Protein AF-A0A979GK19-F1 (afdb_monomer)

Sequence (116 aa):
MLQHIDRLNSIAALGLPDGIALSVHQNRLLKLAREGRKMSSRDLAKFTDVRRYATLVCIITEARATLTDEVIDLHERILGSLFSRGKTHAGRTAPANGKAYSEQAEAVRYRRAGVT

Radius of gyration: 29.55 Å; Cα contacts (8 Å, |Δi|>4): 42; chains: 1; bounding box: 81×25×62 Å

Solvent-accessible surface area (backbone atoms only — not comparable to full-atom values): 6622 Å² total; per-residue (Å²): 108,69,70,51,51,52,51,49,51,56,60,55,72,67,66,71,64,84,66,59,74,69,77,44,61,63,74,60,39,52,50,43,18,58,56,47,71,76,47,52,75,73,58,47,64,73,43,56,70,68,60,33,51,55,32,51,53,27,35,52,54,51,50,51,51,54,48,49,53,53,49,50,54,52,49,53,52,51,52,52,54,52,54,50,50,50,50,55,49,51,64,68,66,49,60,77,54,61,57,54,53,50,52,51,53,48,55,52,50,45,67,72,66,76,69,130

Mean predicted aligned error: 11.3 Å

Structure (mmCIF, N/CA/C/O backbone):
data_AF-A0A979GK19-F1
#
_entry.id   AF-A0A979GK19-F1
#
loop_
_atom_site.group_PDB
_atom_site.id
_atom_site.type_symbol
_atom_site.label_atom_id
_atom_site.label_alt_id
_atom_site.label_comp_id
_atom_site.label_asym_id
_atom_site.label_entity_id
_atom_site.label_seq_id
_atom_site.pdbx_PDB_ins_code
_atom_site.Cartn_x
_atom_site.Cartn_y
_atom_site.Cartn_z
_atom_site.occupancy
_atom_site.B_iso_or_equiv
_atom_site.auth_seq_id
_atom_site.auth_comp_id
_atom_site.auth_asym_id
_atom_site.auth_atom_id
_atom_site.pdbx_PDB_model_num
ATOM 1 N N . MET A 1 1 ? 7.190 -9.951 -11.604 1.00 78.12 1 MET A N 1
ATOM 2 C CA . MET A 1 1 ? 6.457 -8.978 -12.444 1.00 78.12 1 MET A CA 1
ATOM 3 C C . MET A 1 1 ? 4.989 -9.350 -12.513 1.00 78.12 1 MET A C 1
ATOM 5 O O . MET A 1 1 ? 4.203 -8.665 -11.879 1.00 78.12 1 MET A O 1
ATOM 9 N N . LEU A 1 2 ? 4.633 -10.470 -13.158 1.00 85.19 2 LEU A N 1
ATOM 10 C CA . LEU A 1 2 ? 3.234 -10.878 -13.353 1.00 85.19 2 LEU A CA 1
ATOM 11 C C . LEU A 1 2 ? 2.429 -10.919 -12.042 1.00 85.19 2 LEU A C 1
ATOM 13 O O . LEU A 1 2 ? 1.414 -10.252 -11.929 1.00 85.19 2 LEU A O 1
ATOM 17 N N . GLN A 1 3 ? 2.982 -11.536 -10.994 1.00 88.69 3 GLN A N 1
ATOM 18 C CA . GLN A 1 3 ? 2.339 -11.583 -9.676 1.00 88.69 3 GLN A CA 1
ATOM 19 C C . GLN A 1 3 ? 2.071 -10.197 -9.049 1.00 88.69 3 GLN A C 1
ATOM 21 O O . GLN A 1 3 ? 1.068 -10.032 -8.359 1.00 88.69 3 GLN A O 1
ATOM 26 N N . HIS A 1 4 ? 2.945 -9.202 -9.249 1.00 89.00 4 HIS A N 1
ATOM 27 C CA . HIS A 1 4 ? 2.708 -7.851 -8.716 1.00 89.00 4 HIS A CA 1
ATOM 28 C C . HIS A 1 4 ? 1.624 -7.130 -9.521 1.00 89.00 4 HIS A C 1
ATOM 30 O O . HIS A 1 4 ? 0.781 -6.463 -8.930 1.00 89.00 4 HIS A O 1
ATOM 36 N N . ILE A 1 5 ? 1.595 -7.334 -10.842 1.00 90.62 5 ILE A N 1
ATOM 37 C CA . ILE A 1 5 ? 0.539 -6.820 -11.723 1.00 90.62 5 ILE A CA 1
ATOM 38 C C . ILE A 1 5 ? -0.812 -7.437 -11.343 1.00 90.62 5 ILE A C 1
ATOM 40 O O . ILE A 1 5 ? -1.781 -6.708 -11.164 1.00 90.62 5 ILE A O 1
ATOM 44 N N . ASP A 1 6 ? -0.876 -8.749 -11.116 1.00 93.56 6 ASP A N 1
ATOM 45 C CA . ASP A 1 6 ? -2.110 -9.436 -10.712 1.00 93.56 6 ASP A CA 1
ATOM 46 C C . ASP A 1 6 ? -2.630 -8.936 -9.358 1.00 93.56 6 ASP A C 1
ATOM 48 O O . ASP A 1 6 ? -3.830 -8.706 -9.176 1.00 93.56 6 ASP A O 1
ATOM 52 N N . ARG A 1 7 ? -1.726 -8.704 -8.399 1.00 93.88 7 ARG A N 1
ATOM 53 C CA . ARG A 1 7 ? -2.072 -8.088 -7.109 1.00 93.88 7 ARG A CA 1
ATOM 54 C C . ARG A 1 7 ? -2.596 -6.666 -7.291 1.00 93.88 7 ARG A C 1
ATOM 56 O O . ARG A 1 7 ? -3.593 -6.305 -6.671 1.00 93.88 7 ARG A O 1
ATOM 63 N N . LEU A 1 8 ? -1.960 -5.872 -8.149 1.00 93.38 8 LEU A N 1
ATOM 64 C CA . LEU A 1 8 ? -2.380 -4.502 -8.424 1.00 93.38 8 LEU A CA 1
ATOM 65 C C . LEU A 1 8 ? -3.748 -4.465 -9.123 1.00 93.38 8 LEU A C 1
ATOM 67 O O . LEU A 1 8 ? -4.603 -3.676 -8.728 1.00 93.38 8 LEU A O 1
ATOM 71 N N . ASN A 1 9 ? -4.005 -5.390 -10.050 1.00 94.06 9 ASN A N 1
ATOM 72 C CA . ASN A 1 9 ? -5.311 -5.593 -10.683 1.00 94.06 9 ASN A CA 1
ATOM 73 C C . ASN A 1 9 ? -6.380 -5.994 -9.660 1.00 94.06 9 ASN A C 1
ATOM 75 O O . ASN A 1 9 ? -7.488 -5.464 -9.686 1.00 94.06 9 ASN A O 1
ATOM 79 N N . SER A 1 10 ? -6.036 -6.869 -8.712 1.00 94.62 10 SER A N 1
ATOM 80 C CA . SER A 1 10 ? -6.943 -7.268 -7.627 1.00 94.62 10 SER A CA 1
ATOM 81 C C . SER A 1 10 ? -7.327 -6.074 -6.748 1.00 94.62 10 SER A C 1
ATOM 83 O O . SER A 1 10 ? -8.484 -5.922 -6.369 1.00 94.62 10 SER A O 1
ATOM 85 N N . ILE A 1 11 ? -6.371 -5.187 -6.457 1.00 93.69 11 ILE A N 1
ATOM 86 C CA . ILE A 1 11 ? -6.616 -3.953 -5.705 1.00 93.69 11 ILE A CA 1
ATOM 87 C C . ILE A 1 11 ? -7.395 -2.921 -6.539 1.00 93.69 11 ILE A C 1
ATOM 89 O O . ILE A 1 11 ? -8.182 -2.152 -5.985 1.00 93.69 11 ILE A O 1
ATOM 93 N N . ALA A 1 12 ? -7.170 -2.853 -7.851 1.00 91.69 12 ALA A N 1
ATOM 94 C CA . ALA A 1 12 ? -7.910 -1.967 -8.747 1.00 91.69 12 ALA A CA 1
ATOM 95 C C . ALA A 1 12 ? -9.383 -2.392 -8.862 1.00 91.69 12 ALA A C 1
ATOM 97 O O . ALA A 1 12 ? -10.270 -1.543 -8.794 1.00 91.69 12 ALA A O 1
ATOM 98 N N . ALA A 1 13 ? -9.647 -3.701 -8.919 1.00 95.38 13 ALA A N 1
ATOM 99 C CA . ALA A 1 13 ? -10.990 -4.278 -8.991 1.00 95.38 13 ALA A CA 1
ATOM 100 C C . ALA A 1 13 ? -11.882 -3.946 -7.780 1.00 95.38 13 ALA A C 1
ATOM 102 O O . ALA A 1 13 ? -13.102 -4.047 -7.875 1.00 95.38 13 ALA A O 1
ATOM 103 N N . LEU A 1 14 ? -11.301 -3.509 -6.657 1.00 92.06 14 LEU A N 1
ATOM 104 C CA . LEU A 1 14 ? -12.057 -3.047 -5.489 1.00 92.06 14 LEU A CA 1
ATOM 105 C C . LEU A 1 14 ? -12.813 -1.731 -5.730 1.00 92.06 14 LEU A C 1
ATOM 107 O O . LEU A 1 14 ? -13.659 -1.381 -4.913 1.00 92.06 14 LEU A O 1
ATOM 111 N N . GLY A 1 15 ? -12.498 -0.987 -6.798 1.00 91.56 15 GLY A N 1
ATOM 112 C CA . GLY A 1 15 ? -13.249 0.213 -7.178 1.00 91.56 15 GLY A CA 1
ATOM 113 C C . GLY A 1 15 ? -13.247 1.314 -6.113 1.00 91.56 15 GLY 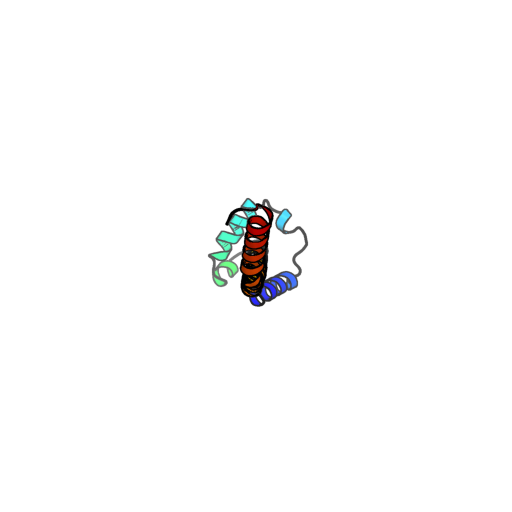A C 1
ATOM 114 O O . GLY A 1 15 ? -14.248 2.005 -5.938 1.00 91.56 15 GLY A O 1
ATOM 115 N N . LEU A 1 16 ? -12.148 1.452 -5.358 1.00 89.12 16 LEU A N 1
ATOM 116 C CA . LEU A 1 16 ? -12.027 2.505 -4.348 1.00 89.12 16 LEU A CA 1
ATOM 117 C C . LEU A 1 16 ? -12.155 3.890 -5.006 1.00 89.12 16 LEU A C 1
ATOM 119 O O . LEU A 1 16 ? -11.507 4.102 -6.032 1.00 89.12 16 LEU A O 1
ATOM 123 N N . PRO A 1 17 ? -12.916 4.832 -4.412 1.00 88.25 17 PRO A N 1
ATOM 124 C CA . PRO A 1 17 ? -13.070 6.173 -4.961 1.00 88.25 17 PRO A CA 1
ATOM 125 C C . PRO A 1 17 ? -11.728 6.872 -5.163 1.00 88.25 17 PRO A C 1
ATOM 127 O O . PRO A 1 17 ? -10.853 6.840 -4.286 1.00 88.25 17 PRO A O 1
ATOM 130 N N . ASP A 1 18 ? -11.594 7.557 -6.292 1.00 83.69 18 ASP A N 1
ATOM 131 C CA . ASP A 1 18 ? -10.411 8.356 -6.571 1.00 83.69 18 ASP A CA 1
ATOM 132 C C . ASP A 1 18 ? -10.250 9.459 -5.522 1.00 83.69 18 ASP A C 1
ATOM 134 O O . ASP A 1 18 ? -11.211 10.075 -5.060 1.00 83.69 18 ASP A O 1
ATOM 138 N N . GLY A 1 19 ? -9.010 9.677 -5.086 1.00 84.00 19 GLY A N 1
ATOM 139 C CA . GLY A 1 19 ? -8.710 10.680 -4.067 1.00 84.00 19 GLY A CA 1
ATOM 140 C C . GLY A 1 19 ? -9.152 10.316 -2.644 1.00 84.00 19 GLY A C 1
ATOM 141 O O . GLY A 1 19 ? -8.934 11.123 -1.744 1.00 84.00 19 GLY A O 1
ATOM 142 N N . ILE A 1 20 ? -9.675 9.109 -2.373 1.00 86.19 20 ILE A N 1
ATOM 143 C CA . ILE A 1 20 ? -10.007 8.690 -0.994 1.00 86.19 20 ILE A CA 1
ATOM 144 C C . ILE A 1 20 ? -8.798 8.791 -0.052 1.00 86.19 20 ILE A C 1
ATOM 146 O O . ILE A 1 20 ? -8.935 9.162 1.111 1.00 86.19 20 ILE A O 1
ATOM 150 N N . ALA A 1 21 ? -7.594 8.554 -0.576 1.00 81.62 21 ALA A N 1
ATOM 151 C CA . ALA A 1 21 ? -6.335 8.706 0.146 1.00 81.62 21 ALA A CA 1
ATOM 152 C C . ALA A 1 21 ? -6.044 10.157 0.577 1.00 81.62 21 ALA A C 1
ATOM 154 O O . ALA A 1 21 ? -5.312 10.363 1.540 1.00 81.62 21 ALA A O 1
ATOM 155 N N . LEU A 1 22 ? -6.615 11.148 -0.117 1.00 87.12 22 LEU A N 1
ATOM 156 C CA . LEU A 1 22 ? -6.444 12.581 0.151 1.00 87.12 22 LEU A CA 1
ATOM 157 C C . LEU A 1 22 ? -7.426 13.100 1.208 1.00 87.12 22 LEU A C 1
ATOM 159 O O . LEU A 1 22 ? -7.234 14.192 1.735 1.00 87.12 22 LEU A O 1
ATOM 163 N N . SER A 1 23 ? -8.454 12.317 1.552 1.00 86.44 23 SER A N 1
ATOM 164 C CA . SER A 1 23 ? -9.415 12.675 2.606 1.00 86.44 23 SER A CA 1
ATOM 165 C C . SER A 1 23 ? -8.783 12.742 4.003 1.00 86.44 23 SER A C 1
ATOM 167 O O . SER A 1 23 ? -9.347 13.335 4.921 1.00 86.44 23 SER A O 1
ATOM 169 N N . VAL A 1 24 ? -7.603 12.139 4.174 1.00 88.06 24 VAL A N 1
ATOM 170 C CA . VAL A 1 24 ? -6.853 12.094 5.428 1.00 88.06 24 VAL A CA 1
ATOM 171 C C . VAL A 1 24 ? -5.394 12.433 5.141 1.00 88.06 24 VAL A C 1
ATOM 173 O O . VAL A 1 24 ? -4.832 12.031 4.129 1.00 88.06 24 VAL A O 1
ATOM 176 N N . HIS A 1 25 ? -4.737 13.130 6.067 1.00 94.12 25 HIS A N 1
ATOM 177 C CA . HIS A 1 25 ? -3.307 13.413 5.963 1.00 94.12 25 HIS A CA 1
ATOM 178 C C . HIS A 1 25 ? -2.479 12.123 5.776 1.00 94.12 25 HIS A C 1
ATOM 180 O O . HIS A 1 25 ? -2.625 11.166 6.543 1.00 94.12 25 HIS A O 1
ATOM 186 N N . GLN A 1 26 ? -1.516 12.129 4.846 1.00 93.31 26 GLN A N 1
ATOM 187 C CA . GLN A 1 26 ? -0.701 10.960 4.476 1.00 93.31 26 GLN A CA 1
ATOM 188 C C . GLN A 1 26 ? -0.059 10.248 5.682 1.00 93.31 26 GLN A C 1
ATOM 190 O O . GLN A 1 26 ? -0.226 9.045 5.864 1.00 93.31 26 GLN A O 1
ATOM 195 N N . ASN A 1 27 ? 0.609 10.986 6.576 1.00 95.19 27 ASN A N 1
ATOM 196 C CA . ASN A 1 27 ? 1.192 10.415 7.802 1.00 95.19 27 ASN A CA 1
ATOM 197 C C . ASN A 1 27 ? 0.178 9.680 8.695 1.00 95.19 27 ASN A C 1
ATOM 199 O O . ASN A 1 27 ? 0.529 8.691 9.341 1.00 95.19 27 ASN A O 1
ATOM 203 N N . ARG A 1 28 ? -1.075 10.146 8.755 1.00 94.06 28 ARG A N 1
ATOM 204 C CA . ARG A 1 28 ? -2.125 9.490 9.541 1.00 94.06 28 ARG A CA 1
ATOM 205 C C . ARG A 1 28 ? -2.579 8.198 8.867 1.00 94.06 28 ARG A C 1
ATOM 207 O O . ARG A 1 28 ? -2.692 7.189 9.560 1.00 94.06 28 ARG A O 1
ATOM 214 N N . LEU A 1 29 ? -2.755 8.217 7.546 1.00 95.19 29 LEU A N 1
ATOM 215 C CA . LEU A 1 29 ? -3.049 7.027 6.746 1.00 95.19 29 LEU A CA 1
ATOM 216 C C . LEU A 1 29 ? -1.965 5.959 6.936 1.00 95.19 29 LEU A C 1
ATOM 218 O O . LEU A 1 29 ? -2.276 4.822 7.283 1.00 95.19 29 LEU A O 1
ATOM 222 N N . LEU A 1 30 ? -0.687 6.335 6.807 1.00 95.56 30 LEU A N 1
ATOM 223 C CA . LEU A 1 30 ? 0.438 5.407 6.960 1.00 95.56 30 LEU A CA 1
ATOM 224 C C . LEU A 1 30 ? 0.518 4.801 8.366 1.00 95.56 30 LEU A C 1
ATOM 226 O O . LEU A 1 30 ? 0.805 3.612 8.502 1.00 95.56 30 LEU A O 1
ATOM 230 N N . LYS A 1 31 ? 0.243 5.582 9.420 1.00 95.75 31 LYS A N 1
ATOM 231 C CA . LYS A 1 31 ? 0.175 5.052 10.793 1.00 95.75 31 LYS A CA 1
ATOM 232 C C . LYS A 1 31 ? -0.919 3.988 10.925 1.00 95.75 31 LYS A C 1
ATOM 234 O O . LYS A 1 31 ? -0.631 2.889 11.390 1.00 95.75 31 LYS A O 1
ATOM 239 N N . LEU A 1 32 ? -2.129 4.279 10.443 1.00 94.75 32 LEU A N 1
ATOM 240 C CA . LEU A 1 32 ? -3.254 3.338 10.486 1.00 94.75 32 LEU A CA 1
ATOM 241 C C . LEU A 1 32 ? -2.986 2.073 9.663 1.00 94.75 32 LEU A C 1
ATOM 243 O O . LEU A 1 32 ? -3.253 0.970 10.132 1.00 94.75 32 LEU A O 1
ATOM 247 N N . ALA A 1 33 ? -2.403 2.209 8.471 1.00 96.25 33 ALA A N 1
ATOM 248 C CA . ALA A 1 33 ? -2.040 1.074 7.625 1.00 96.25 33 ALA A CA 1
ATOM 249 C C . ALA A 1 33 ? -0.991 0.164 8.289 1.00 96.25 33 ALA A C 1
ATOM 251 O O . ALA A 1 33 ? -1.066 -1.061 8.196 1.00 96.25 33 ALA A O 1
ATOM 252 N N . ARG A 1 34 ? 0.003 0.746 8.973 1.00 96.25 34 ARG A N 1
ATOM 253 C CA . ARG A 1 34 ? 1.042 -0.007 9.697 1.00 96.25 34 ARG A CA 1
ATOM 254 C C . ARG A 1 34 ? 0.489 -0.728 10.920 1.00 96.25 34 ARG A C 1
ATOM 256 O O . ARG A 1 34 ? 0.872 -1.865 11.167 1.00 96.25 34 ARG A O 1
ATOM 263 N N . GLU A 1 35 ? -0.387 -0.079 11.680 1.00 95.88 35 GLU A N 1
ATOM 264 C CA . GLU A 1 35 ? -1.087 -0.713 12.800 1.00 95.88 35 GLU A CA 1
ATOM 265 C C . GLU A 1 35 ? -1.977 -1.854 12.302 1.00 95.88 35 GLU A C 1
ATOM 267 O O . GLU A 1 35 ? -1.872 -2.974 12.794 1.00 95.88 35 GLU A O 1
ATOM 272 N N . GLY A 1 36 ? -2.781 -1.597 11.269 1.00 95.50 36 GLY A N 1
ATOM 273 C CA . GLY A 1 36 ? -3.694 -2.573 10.686 1.00 95.50 36 GLY A CA 1
ATOM 274 C C . GLY A 1 36 ? -2.998 -3.799 10.088 1.00 95.50 36 GLY A C 1
ATOM 275 O O . GLY A 1 36 ? -3.487 -4.909 10.256 1.00 95.50 36 GLY A O 1
ATOM 276 N N . ARG A 1 37 ? -1.817 -3.645 9.470 1.00 94.75 37 ARG A N 1
ATOM 277 C CA . ARG A 1 37 ? -1.021 -4.780 8.955 1.00 94.75 37 ARG A CA 1
ATOM 278 C C . ARG A 1 37 ? -0.497 -5.726 10.037 1.00 94.75 37 ARG A C 1
ATOM 280 O O . ARG A 1 37 ? -0.184 -6.870 9.729 1.00 94.75 37 ARG A O 1
ATOM 287 N N . LYS A 1 38 ? -0.387 -5.271 11.289 1.00 96.12 38 LYS A N 1
ATOM 288 C CA . LYS A 1 38 ? 0.011 -6.120 12.427 1.00 96.12 38 LYS A CA 1
ATOM 289 C C . LYS A 1 38 ? -1.163 -6.914 13.007 1.00 96.12 38 LYS A C 1
ATOM 291 O O . LYS A 1 38 ? -0.949 -7.761 13.868 1.00 96.12 38 LYS A O 1
ATOM 296 N N . MET A 1 39 ? -2.389 -6.611 12.585 1.00 96.31 39 MET A N 1
ATOM 297 C CA . MET A 1 39 ? -3.607 -7.210 13.117 1.00 96.31 39 MET A CA 1
ATOM 298 C C . MET A 1 39 ? -4.009 -8.433 12.298 1.00 96.31 39 MET A C 1
ATOM 300 O O . MET A 1 39 ? -3.895 -8.447 11.072 1.00 96.31 39 MET A O 1
ATOM 304 N N . SER A 1 40 ? -4.534 -9.455 12.974 1.00 96.12 40 SER A N 1
ATOM 305 C CA . SER A 1 40 ? -5.181 -10.570 12.287 1.00 96.12 40 SER A CA 1
ATOM 306 C C . SER A 1 40 ? -6.559 -10.155 11.755 1.00 96.12 40 SER A C 1
ATOM 308 O O . SER A 1 40 ? -7.159 -9.178 12.214 1.00 96.12 40 SER A O 1
ATOM 310 N N . SER A 1 41 ? -7.124 -10.943 10.837 1.00 93.50 41 SER A N 1
ATOM 311 C CA . SER A 1 41 ? -8.514 -10.762 10.391 1.00 93.50 41 SER A CA 1
ATOM 312 C C . SER A 1 41 ? -9.507 -10.792 11.560 1.00 93.50 41 SER A C 1
ATOM 314 O O . SER A 1 41 ? -10.471 -10.028 11.575 1.00 93.50 41 SER A O 1
ATOM 316 N N . ARG A 1 42 ? -9.236 -11.614 12.585 1.00 95.81 42 ARG A N 1
ATOM 317 C CA . ARG A 1 42 ? -10.036 -11.694 13.814 1.00 95.81 42 ARG A CA 1
ATOM 318 C C . ARG A 1 42 ? -9.950 -10.420 14.652 1.00 95.81 42 ARG A C 1
ATOM 320 O O . ARG A 1 42 ? -10.939 -10.047 15.271 1.00 95.81 42 ARG A O 1
ATOM 327 N N . ASP A 1 43 ? -8.801 -9.754 14.687 1.00 95.50 43 ASP A N 1
ATOM 328 C CA . ASP A 1 43 ? -8.649 -8.502 15.435 1.00 95.50 43 ASP A CA 1
ATOM 329 C C . ASP A 1 43 ? -9.337 -7.341 14.725 1.00 95.50 43 ASP A C 1
ATOM 331 O O . ASP A 1 43 ? -10.047 -6.567 15.364 1.00 95.50 43 ASP A O 1
ATOM 335 N N . LEU A 1 44 ? -9.223 -7.282 13.397 1.00 93.94 44 LEU A N 1
ATOM 336 C CA . LEU A 1 44 ? -9.952 -6.312 12.580 1.00 93.94 44 LEU A CA 1
ATOM 337 C C . LEU A 1 44 ? -11.472 -6.499 12.680 1.00 93.94 44 LEU A C 1
ATOM 339 O O . LEU A 1 44 ? -12.210 -5.515 12.665 1.00 93.94 44 LEU A O 1
ATOM 343 N N . ALA A 1 45 ? -11.951 -7.738 12.827 1.00 94.88 45 ALA A N 1
ATOM 344 C CA . ALA A 1 45 ? -13.374 -8.032 12.994 1.00 94.88 45 ALA A CA 1
ATOM 345 C C . ALA A 1 45 ? -13.973 -7.453 14.289 1.00 94.88 45 ALA A C 1
ATOM 347 O O . ALA A 1 45 ? -15.174 -7.203 14.327 1.00 94.88 45 ALA A O 1
ATOM 348 N N . LYS A 1 46 ? -13.154 -7.192 15.320 1.00 96.44 46 LYS A N 1
ATOM 349 C CA . LYS A 1 46 ? -13.597 -6.587 16.591 1.00 96.44 46 LYS A CA 1
ATOM 350 C C . LYS A 1 46 ? -13.878 -5.083 16.478 1.00 96.44 46 LYS A C 1
ATOM 352 O O . LYS A 1 46 ? -14.434 -4.499 17.403 1.00 96.44 46 LYS A O 1
ATOM 357 N N . PHE A 1 47 ? -13.449 -4.427 15.399 1.00 95.56 47 PHE A N 1
ATOM 358 C CA . PHE A 1 47 ? -13.707 -3.003 15.190 1.00 95.56 47 PHE A CA 1
ATOM 359 C C . PHE A 1 47 ? -15.152 -2.742 14.767 1.00 95.56 47 PHE A C 1
ATOM 361 O O . PHE A 1 47 ? -15.790 -3.581 14.133 1.00 95.56 47 PHE A O 1
ATOM 368 N N . THR A 1 48 ? -15.633 -1.529 15.055 1.00 97.31 48 THR A N 1
ATOM 369 C CA . THR A 1 48 ? -16.863 -1.010 14.446 1.00 97.31 48 THR A CA 1
ATOM 370 C C . THR A 1 48 ? -16.723 -0.992 12.927 1.00 97.31 48 THR A C 1
ATOM 372 O O . THR A 1 48 ? -15.614 -0.822 12.414 1.00 97.31 48 THR A O 1
ATOM 375 N N . ASP A 1 49 ? -17.831 -1.117 12.198 1.00 95.25 49 ASP A N 1
ATOM 376 C CA . ASP A 1 49 ? -17.807 -1.195 10.732 1.00 95.25 49 ASP A CA 1
ATOM 377 C C . ASP A 1 49 ? -17.065 -0.014 10.098 1.00 95.25 49 ASP A C 1
ATOM 379 O O . ASP A 1 49 ? -16.216 -0.208 9.229 1.00 95.25 49 ASP A O 1
ATOM 383 N N . VAL A 1 50 ? -17.294 1.197 10.615 1.00 94.31 50 VAL A N 1
ATOM 384 C CA . VAL A 1 50 ? -16.621 2.422 10.159 1.00 94.31 50 VAL A CA 1
ATOM 385 C C . VAL A 1 50 ? -15.110 2.335 10.368 1.00 94.31 50 VAL A C 1
ATOM 387 O O . VAL A 1 50 ? -14.334 2.596 9.449 1.00 94.31 50 VAL A O 1
ATOM 390 N N . ARG A 1 51 ? -14.663 1.938 11.567 1.00 94.44 51 ARG A N 1
ATOM 391 C CA . ARG A 1 51 ? -13.231 1.840 11.876 1.00 94.44 51 ARG A CA 1
ATOM 392 C C . ARG A 1 51 ? -12.573 0.706 11.094 1.00 94.44 51 ARG A C 1
ATOM 394 O O . ARG A 1 51 ? -11.450 0.873 10.617 1.00 94.44 51 ARG A O 1
ATOM 401 N N . ARG A 1 52 ? -13.256 -0.431 10.947 1.00 95.75 52 ARG A N 1
ATOM 402 C CA . ARG A 1 52 ? -12.790 -1.576 10.159 1.00 95.75 52 ARG A CA 1
ATOM 403 C C . ARG A 1 52 ? -12.600 -1.175 8.702 1.00 95.75 52 ARG A C 1
ATOM 405 O O . ARG A 1 52 ? -11.516 -1.379 8.166 1.00 95.75 52 ARG A O 1
ATOM 412 N N . TYR A 1 53 ? -13.604 -0.536 8.105 1.00 92.94 53 TYR A N 1
ATOM 413 C CA . TYR A 1 53 ? -13.539 -0.055 6.729 1.00 92.94 53 TYR A CA 1
ATOM 414 C C . TYR A 1 53 ? -12.409 0.959 6.538 1.00 92.94 53 TYR A C 1
ATOM 416 O O . TYR A 1 53 ? -11.552 0.762 5.681 1.00 92.94 53 TYR A O 1
ATOM 424 N N . ALA A 1 54 ? -12.324 1.980 7.397 1.00 93.06 54 ALA A N 1
ATOM 425 C CA . ALA A 1 54 ? -11.253 2.973 7.333 1.00 93.06 54 ALA A CA 1
ATOM 426 C C . ALA A 1 54 ? -9.855 2.336 7.435 1.00 93.06 54 ALA A C 1
ATOM 428 O O . ALA A 1 54 ? -8.951 2.692 6.680 1.00 93.06 54 ALA A O 1
ATOM 429 N N . THR A 1 55 ? -9.680 1.358 8.331 1.00 94.81 55 THR A N 1
ATOM 430 C CA . THR A 1 55 ? -8.404 0.644 8.499 1.00 94.81 55 THR A CA 1
ATOM 431 C C . THR A 1 55 ? -8.053 -0.167 7.252 1.00 94.81 55 THR A C 1
ATOM 433 O O . THR A 1 55 ? -6.925 -0.083 6.772 1.00 94.81 55 THR A O 1
ATOM 436 N N . LEU A 1 56 ? -9.015 -0.903 6.688 1.00 95.06 56 LEU A N 1
ATOM 437 C CA . LEU A 1 56 ? -8.814 -1.692 5.469 1.00 95.06 56 LEU A CA 1
ATOM 438 C C . LEU A 1 56 ? -8.477 -0.810 4.264 1.00 95.06 56 LEU A C 1
ATOM 440 O O . LEU A 1 56 ? -7.532 -1.113 3.541 1.00 95.06 56 LEU A O 1
ATOM 444 N N . VAL A 1 57 ? -9.181 0.311 4.087 1.00 94.56 57 VAL A N 1
ATOM 445 C CA . VAL A 1 57 ? -8.880 1.286 3.028 1.00 94.56 57 VAL A CA 1
ATOM 446 C C . VAL A 1 57 ? -7.460 1.828 3.183 1.00 94.56 57 VAL A C 1
ATOM 448 O O . VAL A 1 57 ? -6.729 1.886 2.195 1.00 94.56 57 VAL A O 1
ATOM 451 N N . CYS A 1 58 ? -7.028 2.161 4.405 1.00 95.31 58 CYS A N 1
ATOM 452 C CA . CYS A 1 58 ? -5.654 2.608 4.653 1.00 95.31 58 CYS A CA 1
ATOM 453 C C . CYS A 1 58 ? -4.629 1.530 4.268 1.00 95.31 58 CYS A C 1
ATOM 455 O O . CYS A 1 58 ? -3.650 1.843 3.593 1.00 95.31 58 CYS A O 1
ATOM 457 N N . ILE A 1 59 ? -4.859 0.269 4.663 1.00 95.44 59 ILE A N 1
ATOM 458 C CA . ILE A 1 59 ? -3.977 -0.862 4.327 1.00 95.44 59 ILE A CA 1
ATOM 459 C C . ILE A 1 59 ? -3.883 -1.043 2.811 1.00 95.44 59 ILE A C 1
ATOM 461 O O . ILE A 1 59 ? -2.787 -1.140 2.276 1.00 95.44 59 ILE A O 1
ATOM 465 N N . ILE A 1 60 ? -5.019 -1.077 2.116 1.00 95.25 60 ILE A N 1
ATOM 466 C CA . ILE A 1 60 ? -5.073 -1.346 0.674 1.00 95.25 60 ILE A CA 1
ATOM 467 C C . ILE A 1 60 ? -4.457 -0.193 -0.122 1.00 95.25 60 ILE A C 1
ATOM 469 O O . ILE A 1 60 ? -3.749 -0.429 -1.098 1.00 95.25 60 ILE A O 1
ATOM 473 N N . THR A 1 61 ? -4.687 1.048 0.308 1.00 94.19 61 THR A N 1
ATOM 474 C CA . THR A 1 61 ? -4.095 2.235 -0.323 1.00 94.19 61 THR A CA 1
ATOM 475 C C . THR A 1 61 ? -2.577 2.234 -0.181 1.00 94.19 61 THR A C 1
ATOM 477 O O . THR A 1 61 ? -1.866 2.503 -1.145 1.00 94.19 61 THR A O 1
ATOM 480 N N . GLU A 1 62 ? -2.068 1.902 1.005 1.00 94.38 62 GLU A N 1
ATOM 481 C CA . GLU A 1 62 ? -0.627 1.800 1.222 1.00 94.38 62 GLU A CA 1
ATOM 482 C C . GLU A 1 62 ? -0.020 0.618 0.455 1.00 94.38 62 GLU A C 1
ATOM 484 O O . GLU A 1 62 ? 0.992 0.798 -0.215 1.00 94.38 62 GLU A O 1
ATOM 489 N N . ALA A 1 63 ? -0.680 -0.543 0.446 1.00 94.50 63 ALA A N 1
ATOM 490 C CA . ALA A 1 63 ? -0.239 -1.701 -0.327 1.00 94.50 63 ALA A CA 1
ATOM 491 C C . ALA A 1 63 ? -0.203 -1.410 -1.835 1.00 94.50 63 ALA A C 1
ATOM 493 O O . ALA A 1 63 ? 0.716 -1.853 -2.519 1.00 94.50 63 ALA A O 1
ATOM 494 N N . ARG A 1 64 ? -1.169 -0.640 -2.359 1.00 94.12 64 ARG A N 1
ATOM 495 C CA . ARG A 1 64 ? -1.165 -0.172 -3.754 1.00 94.12 64 ARG A CA 1
ATOM 496 C C . ARG A 1 64 ? 0.089 0.645 -4.055 1.00 94.12 64 ARG A C 1
ATOM 498 O O . ARG A 1 64 ? 0.711 0.409 -5.086 1.00 94.12 64 ARG A O 1
ATOM 505 N N . ALA A 1 65 ? 0.453 1.580 -3.176 1.00 93.56 65 ALA A N 1
ATOM 506 C CA . ALA A 1 65 ? 1.649 2.402 -3.347 1.00 93.56 65 ALA A CA 1
ATOM 507 C C . ALA A 1 65 ? 2.918 1.534 -3.357 1.00 93.56 65 ALA A C 1
ATOM 509 O O . ALA A 1 65 ? 3.661 1.569 -4.329 1.00 93.56 65 ALA A O 1
ATOM 510 N N . THR A 1 66 ? 3.090 0.659 -2.360 1.00 94.44 66 THR A N 1
ATOM 511 C CA . THR A 1 66 ? 4.251 -0.247 -2.290 1.00 94.44 66 THR A CA 1
ATOM 512 C C . THR A 1 66 ? 4.357 -1.161 -3.509 1.00 94.44 66 THR A C 1
ATOM 514 O O . THR A 1 66 ? 5.430 -1.295 -4.085 1.00 94.44 66 THR A O 1
ATOM 517 N N . LEU A 1 67 ? 3.248 -1.767 -3.945 1.00 94.69 67 LEU A N 1
ATOM 518 C CA . LEU A 1 67 ? 3.251 -2.622 -5.135 1.00 94.69 67 LEU A CA 1
ATOM 519 C C . LEU A 1 67 ? 3.580 -1.839 -6.408 1.00 94.69 67 LEU A C 1
ATOM 521 O O . LEU A 1 67 ? 4.169 -2.404 -7.324 1.00 94.69 67 LEU A O 1
ATOM 525 N N . THR A 1 68 ? 3.197 -0.564 -6.479 1.00 94.25 68 THR A N 1
ATOM 526 C CA . THR A 1 68 ? 3.528 0.296 -7.620 1.00 94.25 68 THR A CA 1
ATOM 527 C C . THR A 1 68 ? 5.033 0.547 -7.676 1.00 94.25 68 THR A C 1
ATOM 529 O O . THR A 1 68 ? 5.630 0.344 -8.732 1.00 94.25 68 THR A O 1
ATOM 532 N N . ASP A 1 69 ? 5.649 0.888 -6.542 1.00 95.00 69 ASP A N 1
ATOM 533 C CA . ASP A 1 69 ? 7.100 1.087 -6.443 1.00 95.00 69 ASP A CA 1
ATOM 534 C C . ASP A 1 69 ? 7.858 -0.201 -6.819 1.00 95.00 69 ASP A C 1
ATOM 536 O O . ASP A 1 69 ? 8.731 -0.183 -7.681 1.00 95.00 69 ASP A O 1
ATOM 540 N 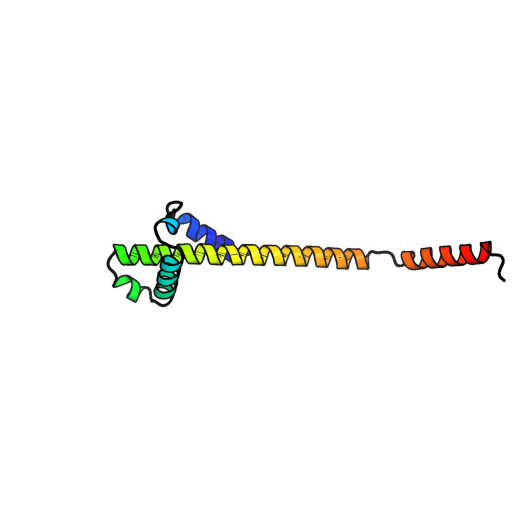N . GLU A 1 70 ? 7.444 -1.358 -6.285 1.00 94.62 70 GLU A N 1
ATOM 541 C CA . GLU A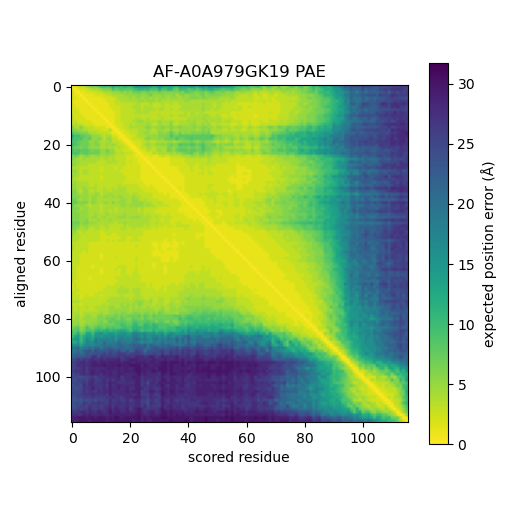 1 70 ? 8.051 -2.660 -6.610 1.00 94.62 70 GLU A CA 1
ATOM 542 C C . GLU A 1 70 ? 7.959 -3.017 -8.106 1.00 94.62 70 GLU A C 1
ATOM 544 O O . GLU A 1 70 ? 8.871 -3.629 -8.673 1.00 94.62 70 GLU A O 1
ATOM 549 N N . VAL A 1 71 ? 6.844 -2.671 -8.760 1.00 93.75 71 VAL A N 1
ATOM 550 C CA . VAL A 1 71 ? 6.654 -2.886 -10.203 1.00 93.75 71 VAL A CA 1
ATOM 551 C C . VAL A 1 71 ? 7.595 -1.992 -11.006 1.00 93.75 71 VAL A C 1
ATOM 553 O O . VAL A 1 71 ? 8.212 -2.479 -11.958 1.00 93.75 71 VAL A O 1
ATOM 556 N N . ILE A 1 72 ? 7.733 -0.719 -10.626 1.00 94.62 72 ILE A N 1
ATOM 557 C CA . ILE A 1 72 ? 8.646 0.228 -11.278 1.00 94.62 72 ILE A CA 1
ATOM 558 C C . ILE A 1 72 ? 10.096 -0.245 -11.118 1.00 94.62 72 ILE A C 1
ATOM 560 O O . ILE A 1 72 ? 10.792 -0.407 -12.122 1.00 94.62 72 ILE A O 1
ATOM 564 N N . ASP A 1 73 ? 10.517 -0.589 -9.901 1.00 94.31 73 ASP A N 1
ATOM 565 C CA . ASP A 1 73 ? 11.869 -1.081 -9.614 1.00 94.31 73 ASP A CA 1
ATOM 566 C C . ASP A 1 73 ? 12.211 -2.324 -10.447 1.00 94.31 73 ASP A C 1
ATOM 568 O O . ASP A 1 73 ? 13.294 -2.460 -11.031 1.00 94.31 73 ASP A O 1
ATOM 572 N N . LEU A 1 74 ? 11.267 -3.265 -10.537 1.00 92.19 74 LEU A N 1
ATOM 573 C CA . LEU A 1 74 ? 11.466 -4.476 -11.317 1.00 92.19 74 LEU A CA 1
ATOM 574 C C . LEU A 1 74 ? 11.544 -4.177 -12.819 1.00 92.19 74 LEU A C 1
ATOM 576 O O . LEU A 1 74 ? 12.327 -4.816 -13.527 1.00 92.19 74 LEU A O 1
ATOM 580 N N . HIS A 1 75 ? 10.757 -3.217 -13.304 1.00 91.69 75 HIS A N 1
ATOM 581 C CA . HIS A 1 75 ? 10.806 -2.767 -14.690 1.00 91.69 75 HIS A CA 1
ATOM 582 C C . HIS A 1 75 ? 1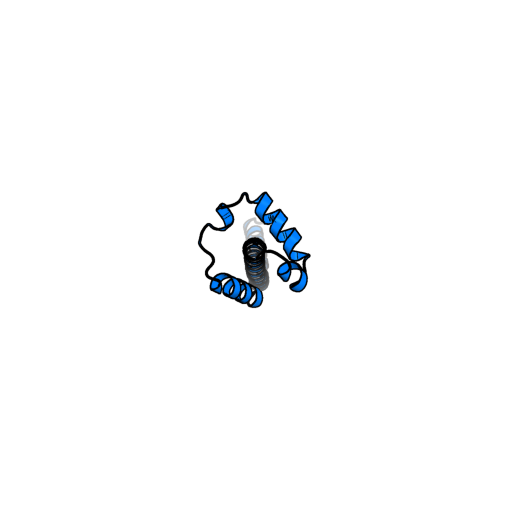2.172 -2.153 -15.027 1.00 91.69 75 HIS A C 1
ATOM 584 O O . HIS A 1 75 ? 12.800 -2.558 -16.010 1.00 91.69 75 HIS A O 1
ATOM 590 N N . GLU A 1 76 ? 12.684 -1.259 -14.180 1.0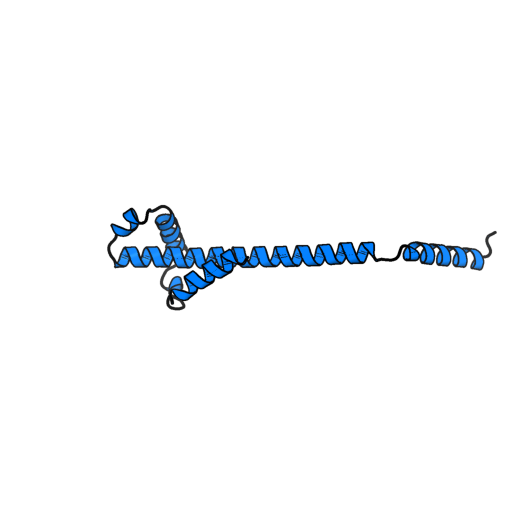0 94.00 76 GLU A N 1
ATOM 591 C CA . GLU A 1 76 ? 14.009 -0.650 -14.346 1.00 94.00 76 GLU A CA 1
ATOM 592 C C . GLU A 1 76 ? 15.123 -1.700 -14.367 1.00 94.00 76 GLU A C 1
ATOM 594 O O . GLU A 1 76 ? 16.008 -1.675 -15.230 1.00 94.00 76 GLU A O 1
ATOM 599 N N . ARG A 1 77 ? 15.047 -2.696 -13.478 1.00 93.69 77 ARG A N 1
ATOM 600 C CA . ARG A 1 77 ? 16.015 -3.797 -13.437 1.00 93.69 77 ARG A CA 1
ATOM 601 C C . ARG A 1 77 ? 15.991 -4.648 -14.707 1.00 93.69 77 ARG A C 1
ATOM 603 O O . ARG A 1 77 ? 17.054 -5.047 -15.197 1.00 93.69 77 ARG A O 1
ATOM 610 N N . ILE A 1 78 ? 14.805 -4.931 -15.250 1.00 92.00 78 ILE A N 1
ATOM 611 C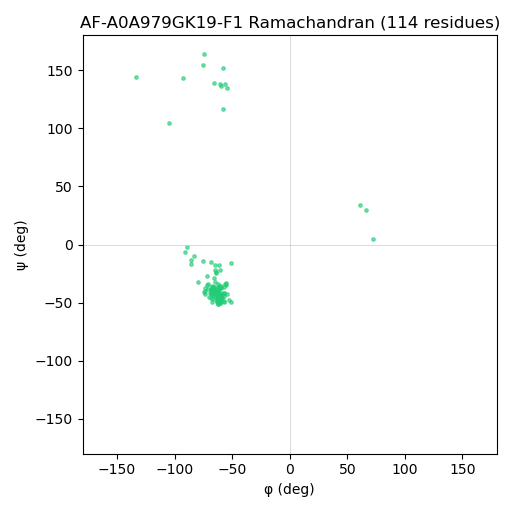 CA . ILE A 1 78 ? 14.660 -5.666 -16.513 1.00 92.00 78 ILE A CA 1
ATOM 612 C C . ILE A 1 78 ? 15.316 -4.872 -17.643 1.00 92.00 78 ILE A C 1
ATOM 614 O O . ILE A 1 78 ? 16.182 -5.422 -18.330 1.00 92.00 78 ILE A O 1
ATOM 618 N N . LEU A 1 79 ? 14.987 -3.585 -17.787 1.00 92.25 79 LEU A N 1
ATOM 619 C CA . LEU A 1 79 ? 15.578 -2.718 -18.808 1.00 92.25 79 LEU A CA 1
ATOM 620 C C . LEU A 1 79 ? 17.104 -2.664 -18.692 1.00 92.25 79 LEU A C 1
ATOM 622 O O . LEU A 1 79 ? 17.806 -2.912 -19.674 1.00 92.25 79 LEU A O 1
ATOM 626 N N . GLY A 1 80 ? 17.633 -2.433 -17.488 1.00 92.38 80 GLY A N 1
ATOM 627 C CA . GLY A 1 80 ? 19.075 -2.405 -17.244 1.00 92.38 80 GLY A CA 1
ATOM 628 C C . GLY A 1 8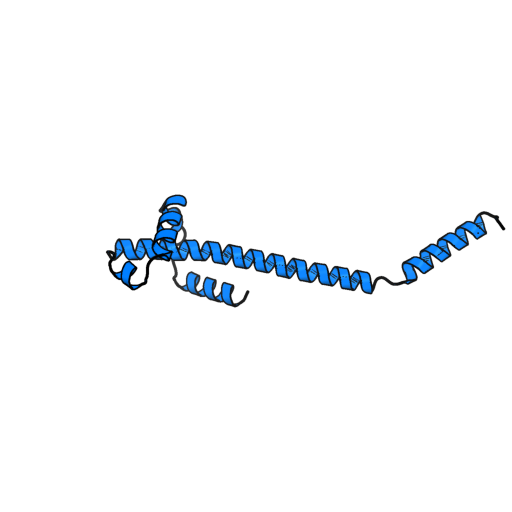0 ? 19.769 -3.708 -17.656 1.00 92.38 80 GLY A C 1
ATOM 629 O O . GLY A 1 80 ? 20.823 -3.683 -18.298 1.00 92.38 80 GLY A O 1
ATOM 630 N N . SER A 1 81 ? 19.154 -4.858 -17.363 1.00 91.88 81 SER A N 1
ATOM 631 C CA . SER A 1 81 ? 19.698 -6.165 -17.750 1.00 91.88 81 SER A CA 1
ATOM 632 C C . SER A 1 81 ? 19.705 -6.389 -19.268 1.00 91.88 81 SER A C 1
ATOM 634 O O . SER A 1 81 ? 20.667 -6.949 -19.800 1.00 91.88 81 SER A O 1
ATOM 636 N N . LEU A 1 82 ? 18.677 -5.914 -19.981 1.00 91.56 82 LEU A N 1
ATOM 637 C CA . LEU A 1 82 ? 18.579 -6.013 -21.438 1.00 91.56 82 LEU A CA 1
ATOM 638 C C . LEU A 1 82 ? 19.632 -5.138 -22.124 1.00 91.56 82 LEU A C 1
ATOM 640 O O . LEU A 1 82 ? 20.352 -5.619 -23.000 1.00 91.56 82 LEU A O 1
ATOM 644 N N . PHE A 1 83 ? 19.796 -3.890 -21.679 1.00 87.12 83 PHE A N 1
ATOM 645 C CA . PHE A 1 83 ? 20.831 -3.000 -22.209 1.00 87.12 83 PHE A CA 1
ATOM 646 C C . PHE A 1 83 ? 22.244 -3.504 -21.912 1.00 87.12 83 PHE A C 1
ATOM 648 O O . PHE A 1 83 ? 23.115 -3.429 -22.779 1.00 87.12 83 PHE A O 1
ATOM 655 N N . SER A 1 84 ? 22.480 -4.055 -20.718 1.00 84.75 84 SER A N 1
ATOM 656 C CA . SER A 1 84 ? 23.769 -4.664 -20.368 1.00 84.75 84 SER A CA 1
ATOM 657 C C . SER A 1 84 ? 24.104 -5.833 -21.298 1.00 84.75 84 SER A C 1
ATOM 659 O O . SER A 1 84 ? 25.176 -5.859 -21.902 1.00 84.75 84 SER A O 1
ATOM 661 N N . ARG A 1 85 ? 23.144 -6.740 -21.529 1.00 81.38 85 ARG A N 1
ATOM 662 C CA . ARG A 1 85 ? 23.289 -7.850 -22.486 1.00 81.38 85 ARG A CA 1
ATOM 663 C C . ARG A 1 85 ? 23.541 -7.364 -23.911 1.00 81.38 85 ARG A C 1
ATOM 665 O O . ARG A 1 85 ? 24.407 -7.919 -24.582 1.00 81.38 85 ARG A O 1
ATOM 672 N N . GLY A 1 86 ? 22.840 -6.320 -24.350 1.00 79.06 86 GLY A N 1
ATOM 673 C CA . GLY A 1 86 ? 23.063 -5.685 -25.649 1.00 79.06 86 GLY A CA 1
ATOM 674 C C . GLY A 1 86 ? 24.484 -5.138 -25.795 1.00 79.06 86 GLY A C 1
ATOM 675 O O . GLY A 1 86 ? 25.131 -5.393 -26.805 1.00 79.06 86 GLY A O 1
ATOM 676 N N . LYS A 1 87 ? 25.020 -4.475 -24.762 1.00 72.38 87 LYS A N 1
ATOM 677 C CA . LYS A 1 87 ? 26.414 -3.997 -24.737 1.00 72.38 87 LYS A CA 1
ATOM 678 C C . LYS A 1 87 ? 27.426 -5.141 -24.736 1.00 72.38 87 LYS A C 1
ATOM 680 O O . LYS A 1 87 ? 28.414 -5.068 -25.457 1.00 72.38 87 LYS A O 1
ATOM 685 N N . THR A 1 88 ? 27.191 -6.211 -23.974 1.00 68.81 88 THR A N 1
ATOM 686 C CA . THR A 1 88 ? 28.064 -7.398 -23.989 1.00 68.81 88 THR A CA 1
ATOM 687 C C . THR A 1 88 ? 28.040 -8.098 -25.347 1.00 68.81 88 THR A C 1
ATOM 689 O O . THR A 1 88 ? 29.080 -8.549 -25.817 1.00 68.81 88 THR A O 1
ATOM 692 N N . HIS A 1 89 ? 26.874 -8.178 -25.992 1.00 63.53 89 HIS A N 1
ATOM 693 C CA . HIS A 1 89 ? 26.741 -8.749 -27.328 1.00 63.53 89 HIS A CA 1
ATOM 694 C C . HIS A 1 89 ? 27.436 -7.870 -28.372 1.00 63.53 89 HIS A C 1
ATOM 696 O O . HIS A 1 89 ? 28.276 -8.369 -29.109 1.00 63.53 89 HIS A O 1
ATOM 702 N N . ALA A 1 90 ? 27.176 -6.560 -28.369 1.00 60.50 90 ALA A N 1
ATOM 703 C CA . ALA A 1 90 ? 27.823 -5.598 -29.258 1.00 60.50 90 ALA A CA 1
ATOM 704 C C . ALA A 1 90 ? 29.350 -5.551 -29.067 1.00 60.50 90 ALA A C 1
ATOM 706 O O . ALA A 1 90 ? 30.082 -5.468 -30.045 1.00 60.50 90 ALA A O 1
ATOM 707 N N . GLY A 1 91 ? 29.843 -5.668 -27.829 1.00 59.84 91 GLY A N 1
ATOM 708 C CA . GLY A 1 91 ? 31.274 -5.754 -27.523 1.00 59.84 91 GLY A CA 1
ATOM 709 C C . GLY A 1 91 ? 31.919 -7.087 -27.918 1.00 59.84 91 GLY A C 1
ATOM 710 O O . GLY A 1 91 ? 33.106 -7.115 -28.221 1.00 59.84 91 GLY A O 1
ATOM 711 N N . ARG A 1 92 ? 31.151 -8.186 -27.961 1.00 56.50 92 ARG A N 1
ATOM 712 C CA . ARG A 1 92 ? 31.604 -9.493 -28.476 1.00 56.50 92 ARG A CA 1
ATOM 713 C C . ARG A 1 92 ? 31.582 -9.578 -30.001 1.00 56.50 92 ARG A C 1
ATOM 715 O O . ARG A 1 92 ? 32.404 -10.288 -30.565 1.00 56.50 92 ARG A O 1
ATOM 722 N N . THR A 1 93 ? 30.649 -8.889 -30.655 1.00 56.44 9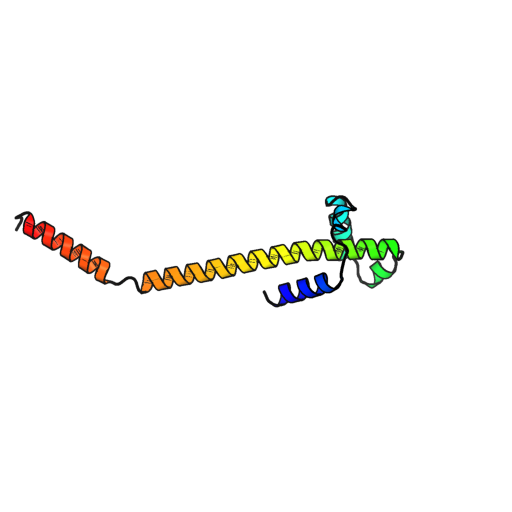3 THR A N 1
ATOM 723 C CA . THR A 1 93 ? 30.553 -8.821 -32.123 1.00 56.44 93 THR A CA 1
ATOM 724 C C . THR A 1 93 ? 31.331 -7.653 -32.722 1.00 56.44 93 THR A C 1
ATOM 726 O O . THR A 1 93 ? 31.421 -7.559 -33.943 1.00 56.44 93 THR A O 1
ATOM 729 N N . ALA A 1 94 ? 31.893 -6.763 -31.897 1.00 53.06 94 ALA A N 1
ATOM 730 C CA . ALA A 1 94 ? 32.879 -5.791 -32.344 1.00 53.06 94 ALA A CA 1
ATOM 731 C C . ALA A 1 94 ? 34.055 -6.577 -32.949 1.00 53.06 94 ALA A C 1
ATOM 733 O O . ALA A 1 94 ? 34.671 -7.385 -32.248 1.00 53.06 94 ALA A O 1
ATOM 734 N N . PRO A 1 95 ? 34.336 -6.424 -34.252 1.00 54.06 95 PRO A N 1
ATOM 735 C CA . PRO A 1 95 ? 35.276 -7.304 -34.914 1.00 54.06 95 PRO A CA 1
ATOM 736 C C . PRO A 1 95 ? 36.672 -7.092 -34.324 1.00 54.06 95 PRO A C 1
ATOM 738 O O . PRO A 1 95 ? 37.121 -5.957 -34.146 1.00 54.06 95 PRO A O 1
ATOM 741 N N . ALA A 1 96 ? 37.400 -8.193 -34.114 1.00 55.06 96 ALA A N 1
ATOM 742 C CA . ALA A 1 96 ? 38.845 -8.184 -33.861 1.00 55.06 96 ALA A CA 1
ATOM 743 C C . ALA A 1 96 ? 39.623 -7.370 -34.923 1.00 55.06 96 ALA A C 1
ATOM 745 O O . ALA A 1 96 ? 40.748 -6.935 -34.685 1.00 55.06 96 ALA A O 1
ATOM 746 N N . ASN A 1 97 ? 38.984 -7.082 -36.062 1.00 53.28 97 ASN A N 1
ATOM 747 C CA . ASN A 1 97 ? 39.489 -6.218 -37.116 1.00 53.28 97 ASN A CA 1
ATOM 748 C C . ASN A 1 97 ? 39.752 -4.776 -36.665 1.00 53.28 97 ASN A C 1
ATOM 750 O O . ASN A 1 97 ? 40.559 -4.120 -37.302 1.00 53.28 97 ASN A O 1
ATOM 754 N N . GLY A 1 98 ? 39.145 -4.264 -35.585 1.00 53.81 98 GLY A N 1
ATOM 755 C CA . GLY A 1 98 ? 39.452 -2.911 -35.092 1.00 53.81 98 GLY A CA 1
ATOM 756 C C . GLY A 1 98 ? 40.939 -2.721 -34.761 1.00 53.81 98 GLY A C 1
ATOM 757 O O . GLY A 1 98 ? 41.503 -1.678 -35.076 1.00 53.81 98 GLY A O 1
ATOM 758 N N . LYS A 1 99 ? 41.583 -3.770 -34.223 1.00 57.53 99 LYS A N 1
ATOM 759 C CA . LYS A 1 99 ? 43.033 -3.801 -33.980 1.00 57.53 99 LYS A CA 1
ATOM 760 C C . LYS A 1 99 ? 43.834 -3.962 -35.272 1.00 57.53 99 LYS A C 1
ATOM 762 O O . LYS A 1 99 ? 44.830 -3.276 -35.454 1.00 57.53 99 LYS A O 1
ATOM 767 N N . ALA A 1 100 ? 43.360 -4.796 -36.197 1.00 56.50 100 ALA A N 1
ATOM 768 C CA . ALA A 1 100 ? 44.014 -4.994 -37.491 1.00 56.50 100 ALA A CA 1
ATOM 769 C C . ALA A 1 100 ? 43.973 -3.729 -38.370 1.00 56.50 100 ALA A C 1
ATOM 771 O O . ALA A 1 100 ? 44.950 -3.417 -39.042 1.00 56.50 100 ALA A O 1
ATOM 772 N N . TYR A 1 101 ? 42.877 -2.962 -38.333 1.00 56.69 101 TYR A N 1
ATOM 773 C CA . TYR A 1 101 ? 42.769 -1.680 -39.028 1.00 56.69 101 TYR A CA 1
ATOM 774 C C . TYR A 1 101 ? 43.641 -0.604 -38.376 1.00 56.69 101 TYR A C 1
ATOM 776 O O . TYR A 1 101 ? 44.255 0.177 -39.100 1.00 56.69 101 TYR A O 1
ATOM 784 N N . SER A 1 102 ? 43.743 -0.565 -37.040 1.00 60.97 102 SER A N 1
ATOM 785 C CA . SER A 1 102 ? 44.658 0.364 -36.365 1.00 60.97 102 SER A CA 1
ATOM 786 C C . SER A 1 102 ? 46.127 0.009 -36.611 1.00 60.97 102 SER A C 1
ATOM 788 O O . SER A 1 102 ? 46.906 0.901 -36.925 1.00 60.97 102 SER A O 1
ATOM 790 N N . GLU A 1 103 ? 46.494 -1.276 -36.577 1.00 63.50 103 GLU A N 1
ATOM 791 C CA . GLU A 1 103 ? 47.858 -1.748 -36.866 1.00 63.50 103 GLU A CA 1
ATOM 792 C C . GLU A 1 103 ? 48.244 -1.521 -38.335 1.00 63.50 103 GLU A C 1
ATOM 794 O O . GLU A 1 103 ? 49.356 -1.084 -38.628 1.00 63.50 103 GLU A O 1
ATOM 799 N N . GLN A 1 104 ? 47.322 -1.736 -39.282 1.00 62.59 104 GLN A N 1
ATOM 800 C CA . GLN A 1 104 ? 47.554 -1.416 -40.695 1.00 62.59 104 GLN A CA 1
ATOM 801 C C . GLN A 1 104 ? 47.657 0.095 -40.936 1.00 62.59 104 GLN A C 1
ATOM 803 O O . GLN A 1 104 ? 48.506 0.531 -41.715 1.00 62.59 104 GLN A O 1
ATOM 808 N N . ALA A 1 105 ? 46.839 0.911 -40.264 1.00 64.31 105 ALA A N 1
ATOM 809 C CA . ALA A 1 105 ? 46.919 2.367 -40.362 1.00 64.31 105 ALA A CA 1
ATOM 810 C C . ALA A 1 105 ? 48.236 2.913 -39.784 1.00 64.31 105 ALA A C 1
ATOM 812 O O . ALA A 1 105 ? 48.820 3.843 -40.347 1.00 64.31 105 ALA A O 1
ATOM 813 N N . GLU A 1 106 ? 48.735 2.312 -38.704 1.00 66.69 106 GLU A N 1
ATOM 814 C CA . GLU A 1 106 ? 50.024 2.643 -38.100 1.00 66.69 106 GLU A CA 1
ATOM 815 C C . GLU A 1 106 ? 51.195 2.203 -38.996 1.00 66.69 106 GLU A C 1
ATOM 817 O O . GLU A 1 106 ? 52.062 3.017 -39.315 1.00 66.69 106 GLU A O 1
ATOM 822 N N . ALA A 1 107 ? 51.163 0.984 -39.546 1.00 65.81 107 ALA A N 1
ATOM 823 C CA . ALA A 1 107 ? 52.170 0.490 -40.491 1.00 65.81 107 ALA A CA 1
ATOM 824 C C . ALA A 1 107 ? 52.249 1.321 -41.789 1.00 65.81 107 ALA A C 1
ATOM 826 O O . ALA A 1 107 ? 53.335 1.545 -42.332 1.00 65.81 107 ALA A O 1
ATOM 827 N N . VAL A 1 108 ? 51.114 1.821 -42.291 1.00 68.31 108 VAL A N 1
ATOM 828 C CA . VAL A 1 108 ? 51.075 2.731 -43.448 1.00 68.31 108 VAL A CA 1
ATOM 829 C C . VAL A 1 108 ? 51.615 4.118 -43.085 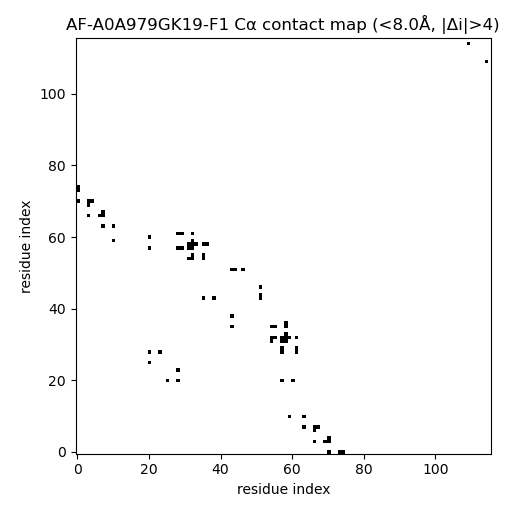1.00 68.31 108 VAL A C 1
ATOM 831 O O . VAL A 1 108 ? 52.287 4.739 -43.911 1.00 68.31 108 VAL A O 1
ATOM 834 N N . ARG A 1 109 ? 51.395 4.598 -41.853 1.00 65.00 109 ARG A N 1
ATOM 835 C CA . ARG A 1 109 ? 52.003 5.841 -41.347 1.00 65.00 109 ARG A CA 1
ATOM 836 C C . ARG A 1 109 ? 53.527 5.749 -41.286 1.00 65.00 109 ARG A C 1
ATOM 838 O O . ARG A 1 109 ? 54.188 6.652 -41.792 1.00 65.00 109 ARG A O 1
ATOM 845 N N . TYR A 1 110 ? 54.074 4.658 -40.752 1.00 61.81 110 TYR A N 1
ATOM 846 C CA . TYR A 1 110 ? 55.525 4.436 -40.700 1.00 61.81 110 TYR A CA 1
ATOM 847 C C . TYR A 1 110 ? 56.145 4.331 -42.102 1.00 61.81 110 TYR A C 1
ATOM 849 O O . TYR A 1 110 ? 57.158 4.970 -42.381 1.00 61.81 110 TYR A O 1
ATOM 857 N N . ARG A 1 111 ? 55.479 3.640 -43.038 1.00 59.06 111 ARG A N 1
ATOM 858 C CA . ARG A 1 111 ? 55.945 3.516 -44.433 1.00 59.06 111 ARG A CA 1
ATOM 859 C C . ARG A 1 111 ? 55.941 4.846 -45.198 1.00 59.06 111 ARG A C 1
ATOM 861 O O . ARG A 1 111 ? 56.749 5.034 -46.101 1.00 59.06 111 ARG A O 1
ATOM 868 N N . ARG A 1 112 ? 55.048 5.778 -44.848 1.00 58.94 112 ARG A N 1
ATOM 869 C CA . ARG A 1 112 ? 54.958 7.113 -45.469 1.00 58.94 112 ARG A CA 1
ATOM 870 C C . ARG A 1 112 ? 55.906 8.140 -44.835 1.00 58.94 112 ARG A C 1
ATOM 872 O O . ARG A 1 112 ? 56.160 9.167 -45.452 1.00 58.94 112 ARG A O 1
ATOM 879 N N . ALA A 1 113 ? 56.430 7.857 -43.640 1.00 62.66 113 ALA A N 1
ATOM 880 C CA . ALA A 1 113 ? 57.378 8.705 -42.917 1.00 62.66 113 ALA A CA 1
ATOM 881 C C . ALA A 1 113 ? 58.858 8.412 -43.242 1.00 62.66 113 ALA A C 1
ATOM 883 O O . ALA A 1 113 ? 59.728 9.110 -42.733 1.00 62.66 113 ALA A O 1
ATOM 884 N N . GLY A 1 114 ? 59.157 7.423 -44.096 1.00 58.44 114 GLY A N 1
ATOM 885 C CA . GLY A 1 114 ? 60.516 7.189 -44.601 1.00 58.44 114 GLY A CA 1
ATOM 886 C C . GLY A 1 114 ? 61.527 6.741 -43.542 1.00 58.44 114 GLY A C 1
ATOM 887 O O . GLY A 1 114 ? 62.708 7.041 -43.677 1.00 58.44 114 GLY A O 1
ATOM 888 N N . VAL A 1 115 ? 61.080 6.039 -42.499 1.00 57.62 115 VAL A N 1
ATOM 889 C CA . VAL A 1 115 ? 61.970 5.415 -41.512 1.00 57.62 115 VAL A CA 1
ATOM 890 C C . VAL A 1 115 ? 61.998 3.914 -41.791 1.00 57.62 115 VAL A C 1
ATOM 892 O O . VAL A 1 115 ? 61.012 3.219 -41.546 1.00 57.62 115 VAL A O 1
ATOM 895 N N . THR A 1 116 ? 63.100 3.451 -42.380 1.00 52.56 116 THR A N 1
ATOM 896 C CA . THR A 1 116 ? 63.554 2.052 -42.304 1.00 52.56 116 THR A CA 1
ATOM 897 C C . THR A 1 116 ? 64.157 1.779 -40.941 1.00 52.56 116 THR A C 1
ATOM 899 O O . THR A 1 116 ? 64.938 2.653 -40.498 1.00 52.56 116 THR A O 1
#

Organism: Escherichia coli (strain SE11) (NCBI:txid409438)

Foldseek 3Di:
DVVLVVLLVVLVVVVPDPCPCVVDDVVVLQVLLVVLVVDDPVRLVPDDPVSSVSSVCSVSVVSNVVSVVVVVVVVVVVVVVVVVVVVVVCVVPPDPCVVVVVVVVVVVVCVVVPDD

Nearest PDB structures (foldseek):
  3g6b-assembly1_B  TM=3.401E-01  e=8.246E+00  Thermotoga maritima

Secondary structure (DSSP, 8-state):
-HHHHHHHHHHHTT-PPTTGGGGS-HHHHHHHHHHHHTS-HHHHHTS-HHHHHHHHHHHHHHHHHHHHHHHHHHHHHHHHHHHHHHHHHHHHHS-THHHHHHHHHHHHHHHHTT--

pLDDT: mean 84.15, std 14.8, range [52.56, 97.31]